Protein AF-A0A661C5F9-F1 (afdb_monomer)

Radius of gyration: 23.15 Å; Cα contacts (8 Å, |Δi|>4): 123; chains: 1; bounding box: 39×80×63 Å

Structure (mmCIF, N/CA/C/O backbone):
data_AF-A0A661C5F9-F1
#
_entry.id   AF-A0A661C5F9-F1
#
loop_
_atom_site.group_PDB
_atom_site.id
_atom_site.type_symbol
_atom_site.label_atom_id
_atom_site.label_alt_id
_atom_site.label_comp_id
_atom_site.label_asym_id
_atom_site.label_entity_id
_atom_site.label_seq_id
_atom_site.pdbx_PDB_ins_code
_atom_site.Cartn_x
_atom_site.Cartn_y
_atom_site.Cartn_z
_atom_site.occupancy
_atom_site.B_iso_or_equiv
_atom_site.auth_seq_id
_atom_site.auth_comp_id
_atom_site.auth_asym_id
_atom_site.auth_atom_id
_atom_site.pdbx_PDB_model_num
ATOM 1 N N . MET A 1 1 ? 2.566 -58.983 -46.740 1.00 51.72 1 MET A N 1
ATOM 2 C CA . MET A 1 1 ? 2.899 -58.099 -45.598 1.00 51.72 1 MET A CA 1
ATOM 3 C C . MET A 1 1 ? 3.193 -56.695 -46.109 1.00 51.72 1 MET A C 1
ATOM 5 O O . MET A 1 1 ? 4.172 -56.536 -46.815 1.00 51.72 1 MET A O 1
ATOM 9 N N . ARG A 1 2 ? 2.357 -55.707 -45.766 1.00 48.03 2 ARG A N 1
ATOM 10 C CA . ARG A 1 2 ? 2.704 -54.278 -45.620 1.00 48.03 2 ARG A CA 1
ATOM 11 C C . ARG A 1 2 ? 1.567 -53.636 -44.822 1.00 48.03 2 ARG A C 1
ATOM 13 O O . ARG A 1 2 ? 0.517 -53.317 -45.362 1.00 48.03 2 ARG A O 1
ATOM 20 N N . LYS A 1 3 ? 1.753 -53.581 -43.502 1.00 50.53 3 LYS A N 1
ATOM 21 C CA . LYS A 1 3 ? 0.872 -52.875 -42.569 1.00 50.53 3 LYS A CA 1
ATOM 22 C C . LYS A 1 3 ? 1.183 -51.390 -42.754 1.00 50.53 3 LYS A C 1
ATOM 24 O O . LYS A 1 3 ? 2.252 -50.963 -42.329 1.00 50.53 3 LYS A O 1
ATOM 29 N N . SER A 1 4 ? 0.342 -50.642 -43.466 1.00 54.06 4 SER A N 1
ATOM 30 C CA . SER A 1 4 ? 0.541 -49.196 -43.595 1.00 54.06 4 SER A CA 1
ATOM 31 C C . SER A 1 4 ? -0.269 -48.502 -42.511 1.00 54.06 4 SER A C 1
ATOM 33 O O . SER A 1 4 ? -1.493 -48.578 -42.484 1.00 54.06 4 SER A O 1
ATOM 35 N N . VAL A 1 5 ? 0.475 -47.915 -41.581 1.00 54.38 5 VAL A N 1
ATOM 36 C CA . VAL A 1 5 ? 0.067 -47.241 -40.349 1.00 54.38 5 VAL A CA 1
ATOM 37 C C . VAL A 1 5 ? -0.752 -45.992 -40.694 1.00 54.38 5 VAL A C 1
ATOM 39 O O . VAL A 1 5 ? -0.226 -44.889 -40.771 1.00 54.38 5 VAL A O 1
ATOM 42 N N . ILE A 1 6 ? -2.043 -46.170 -40.970 1.00 56.56 6 ILE A N 1
ATOM 43 C CA . ILE A 1 6 ? -3.031 -45.085 -41.020 1.00 56.56 6 ILE A CA 1
ATOM 44 C C . ILE A 1 6 ? -3.786 -45.165 -39.706 1.00 56.56 6 ILE A C 1
ATOM 46 O O . ILE A 1 6 ? -4.726 -45.934 -39.543 1.00 56.56 6 ILE A O 1
ATOM 50 N N . GLY A 1 7 ? -3.289 -44.432 -38.729 1.00 52.50 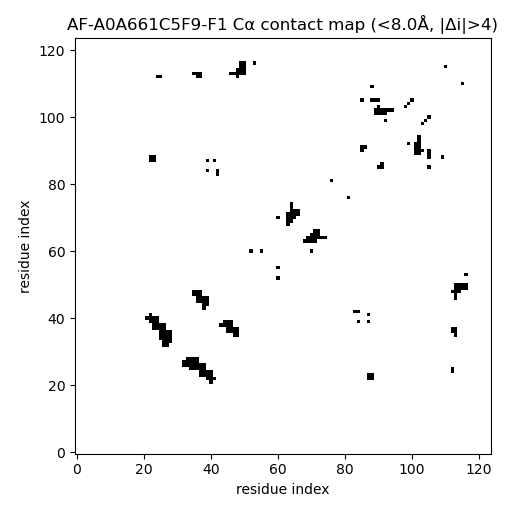7 GLY A N 1
ATOM 51 C CA . GLY A 1 7 ? -3.845 -44.441 -37.391 1.00 52.50 7 GLY A CA 1
ATOM 52 C C . GLY A 1 7 ? -2.738 -44.130 -36.422 1.00 52.50 7 GLY A C 1
ATOM 53 O O . GLY A 1 7 ? -2.063 -45.051 -35.987 1.00 52.50 7 GLY A O 1
ATOM 54 N N . MET A 1 8 ? -2.512 -42.834 -36.200 1.00 56.03 8 MET A N 1
ATOM 55 C CA . MET A 1 8 ? -2.179 -42.213 -34.911 1.00 56.03 8 MET A CA 1
ATOM 56 C C . MET A 1 8 ? -1.639 -40.798 -35.164 1.00 56.03 8 MET A C 1
ATOM 58 O O . MET A 1 8 ? -0.474 -40.511 -34.924 1.00 56.03 8 MET A O 1
ATOM 62 N N . LEU A 1 9 ? -2.488 -39.896 -35.664 1.00 50.22 9 LEU A N 1
ATOM 63 C CA . LEU A 1 9 ? -2.268 -38.458 -35.482 1.00 50.22 9 LEU A CA 1
ATOM 64 C C . LEU A 1 9 ? -3.340 -37.926 -34.525 1.00 50.22 9 LEU A C 1
ATOM 66 O O . LEU A 1 9 ? -4.091 -37.011 -34.835 1.00 50.22 9 LEU A O 1
ATOM 70 N N . PHE A 1 10 ? -3.429 -38.552 -33.350 1.00 55.91 10 PHE A N 1
ATOM 71 C CA . PHE A 1 10 ? -3.906 -37.854 -32.164 1.00 55.91 10 PHE A CA 1
ATOM 72 C C . PHE A 1 10 ? -2.755 -36.941 -31.743 1.00 55.91 10 PHE A C 1
ATOM 74 O O . PHE A 1 10 ? -1.858 -37.346 -31.007 1.00 55.91 10 PHE A O 1
ATOM 81 N N . ILE A 1 11 ? -2.735 -35.724 -32.290 1.00 60.56 11 ILE A N 1
ATOM 82 C CA . ILE A 1 11 ? -1.979 -34.626 -31.695 1.00 60.56 11 ILE A CA 1
ATOM 83 C C . ILE A 1 11 ? -2.614 -34.407 -30.322 1.00 60.56 11 ILE A C 1
ATOM 85 O O . ILE A 1 11 ? -3.673 -33.799 -30.186 1.00 60.56 11 ILE A O 1
ATOM 89 N N . CYS A 1 12 ? -1.993 -34.989 -29.300 1.00 55.50 12 CYS A N 1
ATOM 90 C CA . CYS A 1 12 ? -2.168 -34.554 -27.930 1.00 55.50 12 CYS A CA 1
ATOM 91 C C . CYS A 1 12 ? -1.650 -33.118 -27.877 1.00 55.50 12 CYS A C 1
ATOM 93 O O . CYS A 1 12 ? -0.455 -32.887 -27.699 1.00 55.50 12 CYS A O 1
ATOM 95 N N . LEU A 1 13 ? -2.548 -32.154 -28.077 1.00 58.47 13 LEU A N 1
ATOM 96 C CA . LEU A 1 13 ? -2.337 -30.776 -27.671 1.00 58.47 13 LEU A CA 1
ATOM 97 C C . LEU A 1 13 ? -2.310 -30.798 -26.139 1.00 58.47 13 LEU A C 1
ATOM 99 O O . LEU A 1 13 ? -3.323 -30.584 -25.479 1.00 58.47 13 LEU A O 1
ATOM 103 N N . ALA A 1 14 ? -1.175 -31.210 -25.574 1.00 62.16 14 ALA A N 1
ATOM 104 C CA . ALA A 1 14 ? -0.938 -31.127 -24.149 1.00 62.16 14 ALA A CA 1
ATOM 105 C C . ALA A 1 14 ? -1.036 -29.645 -23.798 1.00 62.16 14 ALA A C 1
ATOM 107 O O . ALA A 1 14 ? -0.180 -28.849 -24.184 1.00 62.16 14 ALA A O 1
ATOM 108 N N . VAL A 1 15 ? -2.128 -29.277 -23.132 1.00 64.31 15 VAL A N 1
ATOM 109 C CA . VAL A 1 15 ? -2.289 -27.958 -22.537 1.00 64.31 15 VAL A CA 1
ATOM 110 C C . VAL A 1 15 ? -1.258 -27.897 -21.419 1.00 64.31 15 VAL A C 1
ATOM 112 O O . VAL A 1 15 ? -1.493 -28.352 -20.304 1.00 64.31 15 VAL A O 1
ATOM 115 N N . VAL A 1 16 ? -0.053 -27.440 -21.749 1.00 66.50 16 VAL A N 1
ATOM 116 C CA . VAL A 1 16 ? 0.918 -27.021 -20.748 1.00 66.50 16 VAL A CA 1
ATOM 117 C C . VAL A 1 16 ? 0.332 -25.772 -20.110 1.00 66.50 16 VAL A C 1
ATOM 119 O O . VAL A 1 16 ? 0.364 -24.688 -20.686 1.00 66.50 16 VAL A O 1
ATOM 122 N N . SER A 1 17 ? -0.299 -25.945 -18.952 1.00 67.62 17 SER A N 1
ATOM 123 C CA . SER A 1 17 ? -0.735 -24.823 -18.132 1.00 67.62 17 SER A CA 1
ATOM 124 C C . SER A 1 17 ? 0.507 -24.039 -17.723 1.00 67.62 17 SER A C 1
ATOM 126 O O . SER A 1 17 ? 1.322 -24.514 -16.932 1.00 67.62 17 SER A O 1
ATOM 128 N N . PHE A 1 18 ? 0.676 -22.849 -18.289 1.00 66.69 18 PHE A N 1
ATOM 129 C CA . PHE A 1 18 ? 1.645 -21.890 -17.786 1.00 66.69 18 PHE A CA 1
ATOM 130 C C . PHE A 1 18 ? 1.089 -21.344 -16.470 1.00 66.69 18 PHE A C 1
ATOM 132 O O . PHE A 1 18 ? 0.036 -20.711 -16.460 1.00 66.69 18 PHE A O 1
ATOM 139 N N . ASN A 1 19 ? 1.767 -21.614 -15.354 1.00 59.75 19 ASN A N 1
ATOM 140 C CA . ASN A 1 19 ? 1.473 -20.914 -14.109 1.00 59.75 19 ASN A CA 1
ATOM 141 C C . ASN A 1 19 ? 2.069 -19.509 -14.236 1.00 59.75 19 ASN A C 1
ATOM 143 O O . ASN A 1 19 ? 3.261 -19.316 -14.009 1.00 59.75 19 ASN A O 1
ATOM 147 N N . THR A 1 20 ? 1.266 -18.537 -14.660 1.00 71.69 20 THR A N 1
ATOM 148 C CA . THR A 1 20 ? 1.621 -17.123 -14.521 1.00 71.69 20 THR A CA 1
ATOM 149 C C . THR A 1 20 ? 1.336 -16.723 -13.077 1.00 71.69 20 THR A C 1
ATOM 151 O O . THR A 1 20 ? 0.177 -16.522 -12.720 1.00 71.69 20 THR A O 1
ATOM 154 N N . SER A 1 21 ? 2.371 -16.664 -12.238 1.00 72.69 21 SER A N 1
ATOM 155 C CA . SER A 1 21 ? 2.254 -16.078 -10.899 1.00 72.69 21 SER A CA 1
ATOM 156 C C . SER A 1 21 ? 2.555 -14.592 -11.008 1.00 72.69 21 SER A C 1
ATOM 158 O O . SER A 1 21 ? 3.660 -14.221 -11.399 1.00 72.69 21 SER A O 1
ATOM 160 N N . ALA A 1 22 ? 1.569 -13.752 -10.713 1.00 79.31 22 ALA A N 1
ATOM 161 C CA . ALA A 1 22 ? 1.816 -12.333 -10.509 1.00 79.31 22 ALA A CA 1
ATOM 162 C C . ALA A 1 22 ? 2.307 -12.145 -9.069 1.00 79.31 22 ALA A C 1
ATOM 164 O O . ALA A 1 22 ? 1.666 -12.656 -8.156 1.00 79.31 22 ALA A O 1
ATOM 165 N N . ALA A 1 23 ? 3.425 -11.437 -8.883 1.00 88.06 23 ALA A N 1
ATOM 166 C CA . ALA A 1 23 ? 3.962 -11.137 -7.553 1.00 88.06 23 ALA A CA 1
ATOM 167 C C . ALA A 1 23 ? 2.996 -10.262 -6.737 1.00 88.06 23 ALA A C 1
ATOM 169 O O . ALA A 1 23 ? 2.889 -10.409 -5.525 1.00 88.06 23 ALA A O 1
ATOM 170 N N . LEU A 1 24 ? 2.251 -9.383 -7.416 1.00 94.31 24 LEU A N 1
ATOM 171 C CA . LEU A 1 24 ? 1.246 -8.512 -6.818 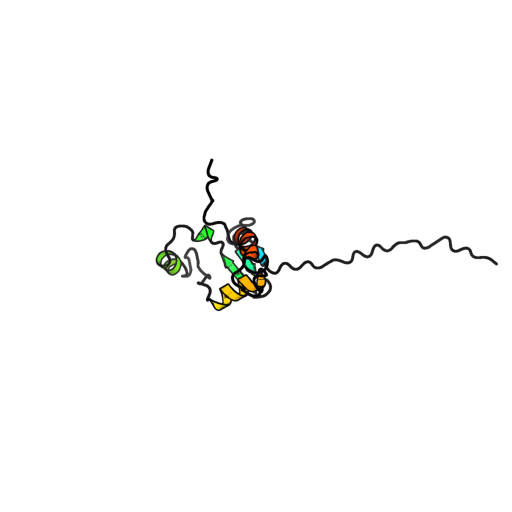1.00 94.31 24 LEU A CA 1
ATOM 172 C C . LEU A 1 24 ? -0.124 -8.780 -7.440 1.00 94.31 24 LEU A C 1
ATOM 174 O O . LEU A 1 24 ? -0.254 -8.845 -8.665 1.00 94.31 24 LEU A O 1
ATOM 178 N N . VAL A 1 25 ? -1.151 -8.907 -6.601 1.00 94.31 25 VAL A N 1
ATOM 179 C CA . VAL A 1 25 ? -2.539 -9.131 -7.026 1.00 94.31 25 VAL A CA 1
ATOM 180 C C . VAL A 1 25 ? -3.502 -8.263 -6.221 1.00 94.31 25 VAL A C 1
ATOM 182 O O . VAL A 1 25 ? -3.320 -8.083 -5.022 1.00 94.31 25 VAL A O 1
ATOM 185 N N . SER A 1 26 ? -4.542 -7.736 -6.867 1.00 96.19 26 SER A N 1
ATOM 186 C CA . SER A 1 26 ? -5.600 -6.997 -6.166 1.00 96.19 26 SER A CA 1
ATOM 187 C C . SER A 1 26 ? -6.641 -7.953 -5.563 1.00 96.19 26 SER A C 1
ATOM 189 O O . SER A 1 26 ? -6.971 -8.987 -6.155 1.00 96.19 26 SER A O 1
ATOM 191 N N . THR A 1 27 ? -7.129 -7.638 -4.361 1.00 96.44 27 THR A N 1
ATOM 192 C CA . THR A 1 27 ? -8.086 -8.439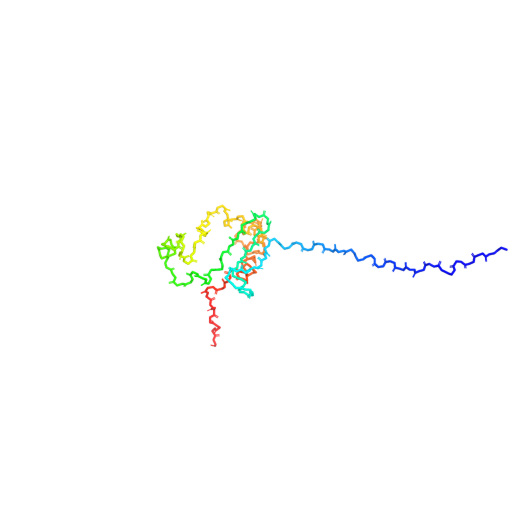 -3.586 1.00 96.44 27 THR A CA 1
ATOM 193 C C . THR A 1 27 ? -9.058 -7.551 -2.796 1.00 96.44 27 THR A C 1
ATOM 195 O O . THR A 1 27 ? -8.882 -6.338 -2.707 1.00 96.44 27 THR A O 1
ATOM 198 N N . ASN A 1 28 ? -10.100 -8.159 -2.222 1.00 97.44 28 ASN A N 1
ATOM 199 C CA . ASN A 1 28 ? -11.178 -7.444 -1.539 1.00 97.44 28 ASN A CA 1
ATOM 200 C C . ASN A 1 28 ? -10.854 -7.129 -0.074 1.00 97.44 28 ASN A C 1
ATOM 202 O O . ASN A 1 28 ? -10.388 -8.016 0.640 1.00 97.44 28 ASN A O 1
ATOM 206 N N . TRP A 1 29 ? -11.230 -5.939 0.406 1.00 96.69 29 TRP A N 1
ATOM 207 C CA . TRP A 1 29 ? -11.144 -5.586 1.828 1.00 96.69 29 TRP A CA 1
ATOM 208 C C . TRP A 1 29 ? -12.478 -5.725 2.567 1.00 96.69 29 TRP A C 1
ATOM 210 O O . TRP A 1 29 ? -12.617 -6.555 3.464 1.00 96.69 29 TRP A O 1
ATOM 220 N N . LYS A 1 30 ? -13.461 -4.884 2.234 1.00 95.38 30 LYS A N 1
ATOM 221 C CA . LYS A 1 30 ? -14.716 -4.738 2.990 1.00 95.38 30 LYS A CA 1
ATOM 222 C C . LYS A 1 30 ? -15.863 -5.461 2.303 1.00 95.38 30 LYS A C 1
ATOM 224 O O . LYS A 1 30 ? -16.747 -6.005 2.963 1.00 95.38 30 LYS A O 1
ATOM 229 N N . THR A 1 31 ? -15.873 -5.441 0.976 1.00 96.81 31 THR A N 1
ATOM 230 C CA . THR A 1 31 ? -16.957 -5.970 0.150 1.00 96.81 31 THR A CA 1
ATOM 231 C C . THR A 1 31 ? -16.412 -6.694 -1.070 1.00 96.81 31 THR A C 1
ATOM 233 O O . THR A 1 31 ? -15.341 -6.387 -1.579 1.00 96.81 31 THR A O 1
ATOM 236 N N . VAL A 1 32 ? -17.160 -7.681 -1.561 1.00 97.19 32 VAL A N 1
ATOM 237 C CA . VAL A 1 32 ? -16.763 -8.417 -2.764 1.00 97.19 32 VAL A CA 1
ATOM 238 C C . VAL 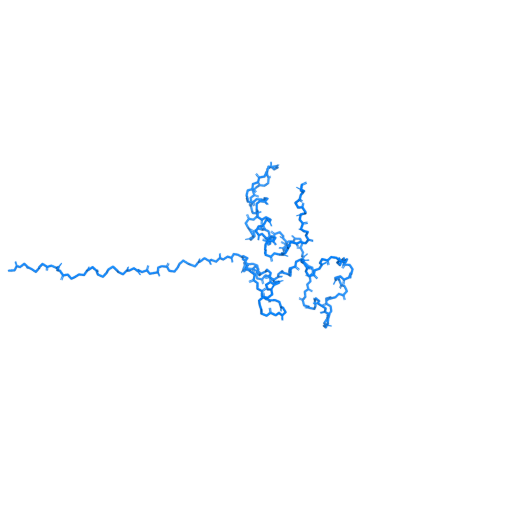A 1 32 ? -16.761 -7.473 -3.968 1.00 97.19 32 VAL A C 1
ATOM 240 O O . VAL A 1 32 ? -17.798 -6.913 -4.314 1.00 97.19 32 VAL A O 1
ATOM 243 N N . GLY A 1 33 ? -15.609 -7.362 -4.623 1.00 95.62 33 GLY A N 1
ATOM 244 C CA . GLY A 1 33 ? -15.375 -6.552 -5.813 1.00 95.62 33 GLY A CA 1
ATOM 245 C C . GLY A 1 33 ? -14.787 -5.165 -5.548 1.00 95.62 33 GLY A C 1
ATOM 246 O O . GLY A 1 33 ? -14.607 -4.435 -6.518 1.00 95.62 33 GLY A O 1
ATOM 247 N N . ASP A 1 34 ? -14.499 -4.787 -4.295 1.00 95.94 34 ASP A N 1
ATOM 248 C CA . ASP A 1 34 ? -13.929 -3.465 -3.996 1.00 95.94 34 ASP A CA 1
ATOM 249 C C . ASP A 1 34 ? -12.446 -3.336 -4.358 1.00 95.94 34 ASP A C 1
ATOM 251 O O . ASP A 1 34 ? -12.008 -2.233 -4.664 1.00 95.94 34 ASP A O 1
ATOM 255 N N . ASN A 1 35 ? -11.708 -4.451 -4.417 1.00 96.06 35 ASN A N 1
ATOM 256 C CA . ASN A 1 35 ? -10.322 -4.495 -4.888 1.00 96.06 35 ASN A CA 1
ATOM 257 C C . ASN A 1 35 ? -9.362 -3.557 -4.118 1.00 96.06 35 ASN A C 1
ATOM 259 O O . ASN A 1 35 ? -8.354 -3.120 -4.665 1.00 96.06 35 ASN A O 1
ATOM 263 N N . LEU A 1 36 ? -9.659 -3.272 -2.841 1.00 97.44 36 LEU A N 1
ATOM 264 C CA . LEU A 1 36 ? -8.943 -2.290 -2.007 1.00 97.44 36 LEU A CA 1
ATOM 265 C C . LEU A 1 36 ? -7.679 -2.829 -1.309 1.00 97.44 36 LEU A C 1
ATOM 267 O O . LEU A 1 36 ? -7.125 -2.165 -0.431 1.00 97.44 36 LEU A O 1
ATOM 271 N N . ILE A 1 37 ? -7.235 -4.041 -1.643 1.00 97.81 37 ILE A N 1
ATOM 272 C CA . ILE A 1 37 ? -6.001 -4.632 -1.114 1.00 97.81 37 ILE A CA 1
ATOM 273 C C . ILE A 1 37 ? -5.086 -5.009 -2.268 1.00 97.81 37 ILE A C 1
ATOM 275 O O . ILE A 1 37 ? -5.463 -5.821 -3.108 1.00 97.81 37 ILE A O 1
ATOM 279 N N . THR A 1 38 ? -3.841 -4.546 -2.231 1.00 97.25 38 THR A N 1
ATOM 280 C CA . THR A 1 38 ? -2.748 -5.139 -3.007 1.00 97.25 38 THR A CA 1
ATOM 281 C C . THR A 1 38 ? -2.080 -6.211 -2.164 1.00 97.25 38 THR A C 1
ATOM 283 O O . THR A 1 38 ? -1.398 -5.921 -1.181 1.00 97.25 38 THR A O 1
ATOM 286 N N . ARG A 1 39 ? -2.279 -7.472 -2.536 1.00 97.12 39 ARG A N 1
ATOM 287 C CA . ARG A 1 39 ? -1.612 -8.622 -1.934 1.00 97.12 39 ARG A CA 1
ATOM 288 C C . ARG A 1 39 ? -0.287 -8.861 -2.641 1.00 97.12 39 ARG A C 1
ATOM 290 O O . ARG A 1 39 ? -0.267 -9.157 -3.834 1.00 97.12 39 ARG A O 1
ATOM 297 N N . ASP A 1 40 ? 0.796 -8.792 -1.881 1.00 96.94 40 ASP A N 1
ATOM 298 C CA . ASP A 1 40 ? 2.107 -9.265 -2.303 1.00 96.94 40 ASP A CA 1
ATOM 299 C C . ASP A 1 40 ? 2.215 -10.760 -1.975 1.00 96.94 40 ASP A C 1
ATOM 301 O O . ASP A 1 40 ? 2.154 -11.175 -0.813 1.00 96.94 40 ASP A O 1
ATOM 305 N N . THR A 1 41 ? 2.291 -11.598 -3.007 1.00 96.31 41 THR A N 1
ATOM 306 C CA . THR A 1 41 ? 2.345 -13.055 -2.849 1.00 96.31 41 THR A CA 1
ATOM 307 C C . THR A 1 41 ? 3.714 -13.551 -2.409 1.00 96.31 41 THR A C 1
ATOM 309 O O . THR A 1 41 ? 3.796 -14.662 -1.885 1.00 96.31 41 THR A O 1
ATOM 312 N N . ASP A 1 42 ? 4.761 -12.747 -2.599 1.00 95.12 42 ASP A N 1
ATOM 313 C CA . ASP A 1 42 ? 6.140 -13.121 -2.297 1.00 95.12 42 ASP A CA 1
ATOM 314 C C . ASP A 1 42 ? 6.469 -12.827 -0.827 1.00 95.12 42 ASP A C 1
ATOM 316 O O . ASP A 1 42 ? 6.966 -13.710 -0.124 1.00 95.12 42 ASP A O 1
ATOM 320 N N . SER A 1 43 ? 6.120 -11.633 -0.327 1.00 96.38 43 SER A N 1
ATOM 321 C CA . SER A 1 43 ? 6.273 -11.288 1.102 1.00 96.38 43 SER A CA 1
ATOM 322 C C . SER A 1 43 ? 5.118 -11.797 1.974 1.00 96.38 43 SER A C 1
ATOM 324 O O . SER A 1 43 ? 5.258 -11.965 3.187 1.00 96.38 43 SER A O 1
ATOM 326 N N . GLY A 1 44 ? 3.957 -12.053 1.366 1.00 96.44 44 GLY A N 1
ATOM 327 C CA . GLY A 1 44 ? 2.728 -12.434 2.059 1.00 96.44 44 GLY A CA 1
ATOM 328 C C . GLY A 1 44 ? 1.983 -11.265 2.709 1.00 96.44 44 GLY A C 1
ATOM 329 O O . GLY A 1 44 ? 0.950 -11.509 3.338 1.00 96.44 44 GLY A O 1
ATOM 330 N N . LEU A 1 45 ? 2.474 -10.031 2.557 1.00 97.94 45 LEU A N 1
ATOM 331 C CA . LEU A 1 45 ? 1.851 -8.826 3.096 1.00 97.94 45 LEU A CA 1
ATOM 332 C C . LEU A 1 45 ? 0.660 -8.372 2.251 1.00 97.94 45 LEU A C 1
ATOM 334 O O . LEU A 1 45 ? 0.607 -8.534 1.030 1.00 97.94 45 LEU A O 1
ATOM 338 N N . GLU A 1 46 ? -0.292 -7.752 2.932 1.00 97.94 46 GLU A N 1
ATOM 339 C CA . GLU A 1 46 ? -1.397 -7.031 2.319 1.00 97.94 46 GLU A CA 1
ATOM 340 C C . GLU A 1 46 ? -1.160 -5.540 2.488 1.00 97.94 46 GLU A C 1
ATOM 342 O O . GLU A 1 46 ? -0.678 -5.086 3.525 1.00 97.94 46 GLU A O 1
ATOM 347 N N . TRP A 1 47 ? -1.503 -4.785 1.454 1.00 97.81 47 TRP A N 1
ATOM 348 C CA . TRP A 1 47 ? -1.325 -3.347 1.411 1.00 97.81 47 TRP A CA 1
ATOM 349 C C . TRP A 1 47 ? -2.658 -2.699 1.103 1.00 97.81 47 TRP A C 1
ATOM 351 O O . TRP A 1 47 ? -3.260 -2.978 0.067 1.00 97.81 47 TRP A O 1
ATOM 361 N N . LEU A 1 48 ? -3.109 -1.847 2.015 1.00 97.81 48 LEU A N 1
ATOM 362 C CA . LEU A 1 48 ? -4.343 -1.106 1.843 1.00 97.81 48 LEU A CA 1
ATOM 363 C C . LEU A 1 48 ? -4.193 -0.065 0.726 1.00 97.81 48 LEU A C 1
ATOM 365 O O . LEU A 1 48 ? -3.190 0.650 0.683 1.00 97.81 48 LEU A O 1
ATOM 369 N N . ASP A 1 49 ? -5.202 0.034 -0.136 1.00 97.06 49 ASP A N 1
ATOM 370 C CA . ASP A 1 49 ? -5.284 1.061 -1.171 1.00 97.06 49 ASP A CA 1
ATOM 371 C C . ASP A 1 49 ? -5.169 2.472 -0.557 1.00 97.06 49 ASP A C 1
ATOM 373 O O . ASP A 1 49 ? -5.845 2.829 0.414 1.00 97.06 49 ASP A O 1
ATOM 377 N N . LEU A 1 50 ? -4.279 3.294 -1.114 1.00 94.69 50 LEU A N 1
ATOM 378 C CA . LEU A 1 50 ? -3.946 4.621 -0.602 1.00 94.69 50 LEU A CA 1
ATOM 379 C C . LEU A 1 50 ? -5.119 5.604 -0.714 1.00 94.69 50 LEU A C 1
ATOM 381 O O . LEU A 1 50 ? -5.170 6.590 0.032 1.00 94.69 50 LEU A O 1
ATOM 385 N N . THR A 1 51 ? -6.096 5.339 -1.585 1.00 95.31 51 THR A N 1
ATOM 386 C CA . THR A 1 51 ? -7.330 6.132 -1.669 1.00 95.31 51 THR A CA 1
ATOM 387 C C . THR A 1 51 ? -8.124 6.090 -0.362 1.00 95.31 51 THR A C 1
ATOM 389 O O . THR A 1 51 ? -8.696 7.109 0.024 1.00 95.31 51 THR A O 1
ATOM 392 N N . GLU A 1 52 ? -8.040 5.003 0.415 1.00 96.75 52 GLU A N 1
ATOM 393 C CA . GLU A 1 52 ? -8.731 4.862 1.707 1.00 96.75 52 GLU A CA 1
ATOM 394 C C . GLU A 1 52 ? -8.175 5.786 2.803 1.00 96.75 52 GLU A C 1
ATOM 396 O O . GLU A 1 52 ? -8.832 6.011 3.823 1.00 96.75 52 GLU A O 1
ATOM 401 N N . THR A 1 53 ? -6.976 6.340 2.602 1.00 95.25 53 THR A N 1
ATOM 402 C CA . THR A 1 53 ? -6.346 7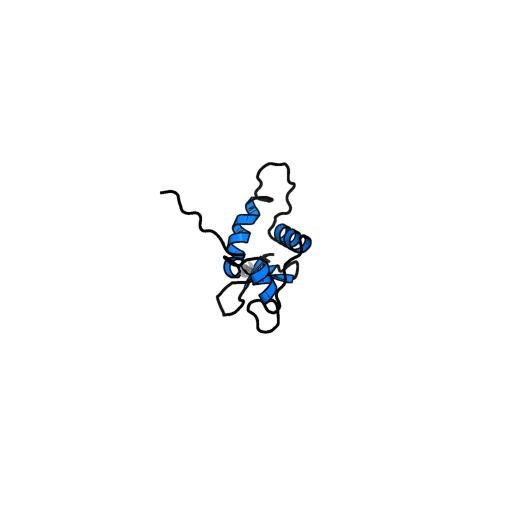.307 3.519 1.00 95.25 53 THR A CA 1
ATOM 403 C C . THR A 1 53 ? -6.200 8.702 2.914 1.00 95.25 53 THR A C 1
ATOM 405 O O . THR A 1 53 ? -5.658 9.609 3.551 1.00 95.25 53 THR A O 1
ATOM 408 N N . THR A 1 54 ? -6.715 8.915 1.701 1.00 94.75 54 THR A N 1
ATOM 409 C CA . THR A 1 54 ? -6.622 10.209 1.022 1.00 94.75 54 THR A CA 1
ATOM 410 C C . THR A 1 54 ? -7.361 11.291 1.809 1.00 94.75 54 THR A C 1
ATOM 412 O O . THR A 1 54 ? -8.502 11.122 2.230 1.00 94.75 54 THR A O 1
ATOM 415 N N . GLY A 1 55 ? -6.690 12.426 2.021 1.00 93.88 55 GLY A N 1
ATOM 416 C CA . GLY A 1 55 ? -7.226 13.554 2.789 1.00 93.88 55 GLY A CA 1
ATOM 417 C C . GLY A 1 55 ? -7.122 13.417 4.313 1.00 93.88 55 GLY A C 1
ATOM 418 O O . GLY A 1 55 ? -7.493 14.356 5.015 1.00 93.88 55 GLY A O 1
ATOM 419 N N . LEU A 1 56 ? -6.596 12.304 4.836 1.00 96.44 56 LEU A N 1
ATOM 420 C CA . LEU A 1 56 ? -6.338 12.122 6.266 1.00 96.44 56 LEU A CA 1
ATOM 421 C C . LEU A 1 56 ? -4.905 12.523 6.627 1.00 96.44 56 LEU A C 1
ATOM 423 O O . LEU A 1 56 ? -3.968 12.317 5.854 1.00 96.44 56 LEU A O 1
ATOM 427 N N . SER A 1 57 ? -4.709 13.067 7.829 1.00 97.19 57 SER A N 1
ATOM 428 C CA . SER A 1 57 ? -3.360 13.263 8.360 1.00 97.19 57 SER A CA 1
ATOM 429 C C . SER A 1 57 ? -2.792 11.961 8.929 1.00 97.19 57 SER A C 1
ATOM 431 O O . SER A 1 57 ? -3.527 11.050 9.315 1.00 97.19 57 SER A O 1
ATOM 433 N N . TYR A 1 58 ? -1.466 11.904 9.080 1.00 96.56 58 TYR A N 1
ATOM 434 C CA . TYR A 1 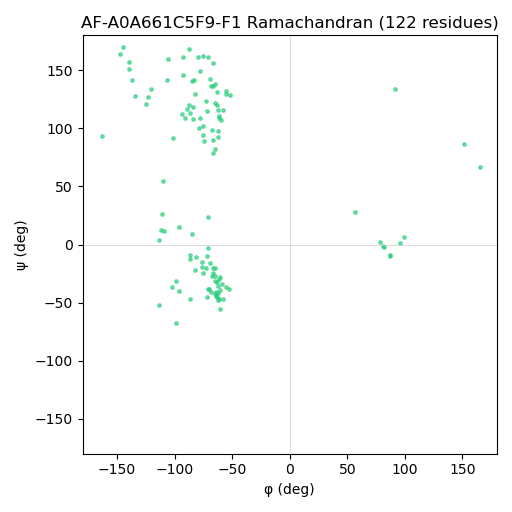58 ? -0.801 10.806 9.788 1.00 96.56 58 TYR A CA 1
ATOM 435 C C . TYR A 1 58 ? -1.390 10.579 11.191 1.00 96.56 58 TYR A C 1
ATOM 437 O O . TYR A 1 58 ? -1.553 9.443 11.628 1.00 96.56 58 TYR A O 1
ATOM 445 N N . ASN A 1 59 ? -1.743 11.646 11.913 1.00 97.81 59 ASN A N 1
ATOM 446 C CA . ASN A 1 59 ? -2.321 11.513 13.251 1.00 97.81 59 ASN A CA 1
ATOM 447 C C . ASN A 1 59 ? -3.742 10.932 13.199 1.00 97.81 59 ASN A C 1
ATOM 449 O O . ASN A 1 59 ? -4.072 10.087 14.030 1.00 97.81 59 ASN A O 1
ATOM 453 N N . ASP A 1 60 ? -4.546 11.327 12.206 1.00 98.06 60 ASP A N 1
ATOM 454 C CA . ASP A 1 60 ? -5.896 10.787 12.014 1.00 98.06 60 ASP A CA 1
ATOM 455 C C . ASP A 1 60 ? -5.846 9.285 11.727 1.00 98.06 60 ASP A C 1
ATOM 457 O O . ASP A 1 60 ? -6.546 8.514 12.383 1.00 98.06 60 ASP A O 1
ATOM 461 N N . VAL A 1 61 ? -4.977 8.851 10.808 1.00 97.94 61 VAL A N 1
ATOM 462 C CA . VAL A 1 61 ? -4.791 7.425 10.487 1.00 97.94 61 VAL A CA 1
ATOM 463 C C . VAL A 1 61 ? -4.265 6.661 11.704 1.00 97.94 61 VAL A C 1
ATOM 465 O O . VAL A 1 61 ? -4.819 5.624 12.063 1.00 97.94 61 VAL A O 1
ATOM 468 N N . SER A 1 62 ? -3.269 7.210 12.409 1.00 97.75 62 SER A N 1
ATOM 469 C CA . SER A 1 62 ? -2.690 6.574 13.604 1.00 97.75 62 SER A CA 1
ATOM 470 C C . SER A 1 62 ? -3.722 6.336 14.704 1.00 97.75 62 SER A C 1
ATOM 472 O O . SER A 1 62 ? -3.642 5.345 15.426 1.00 97.75 62 SER A O 1
ATOM 474 N N . SER A 1 63 ? -4.704 7.232 14.835 1.00 98.00 63 SER A N 1
ATOM 475 C CA . SER A 1 63 ? -5.773 7.107 15.829 1.00 98.00 63 SER A CA 1
ATOM 476 C C . SER A 1 63 ? -6.787 5.994 15.523 1.00 98.00 63 SER A C 1
ATOM 478 O O . SER A 1 63 ? -7.604 5.674 16.379 1.00 98.00 63 SER A O 1
ATOM 480 N N . LYS A 1 64 ? -6.732 5.389 14.327 1.00 98.19 64 LYS A N 1
ATOM 481 C CA . LYS A 1 64 ? -7.759 4.484 13.782 1.00 98.19 64 LYS A CA 1
ATOM 482 C C . LYS A 1 64 ? -7.326 3.016 13.660 1.00 98.19 64 LYS A C 1
ATOM 484 O O . LYS A 1 64 ? -8.028 2.239 13.019 1.00 98.19 64 LYS A O 1
ATOM 489 N N . PHE A 1 65 ? -6.200 2.622 14.259 1.00 98.00 65 PHE A N 1
ATOM 490 C CA . PHE A 1 65 ? -5.722 1.226 14.244 1.00 98.00 65 PHE A CA 1
ATOM 491 C C . PHE A 1 65 ? -6.297 0.343 15.362 1.00 98.00 65 PHE A C 1
ATOM 493 O O . PHE A 1 65 ? -6.122 -0.875 15.339 1.00 98.00 65 PHE A O 1
ATOM 500 N N . SER A 1 66 ? -6.945 0.932 16.371 1.00 97.38 66 SER A N 1
ATOM 501 C CA . SER A 1 66 ? -7.530 0.175 17.483 1.00 97.38 66 SER A CA 1
ATOM 502 C C . SER A 1 66 ? -8.703 -0.701 17.036 1.00 97.38 66 SER A C 1
ATOM 504 O O . SER A 1 66 ? -9.349 -0.435 16.027 1.00 97.38 66 SER A O 1
ATOM 506 N N . GLU A 1 67 ? -8.993 -1.756 17.800 1.00 96.88 67 GLU A N 1
ATOM 507 C CA . GLU A 1 67 ? -10.132 -2.636 17.527 1.00 96.88 67 GLU A CA 1
ATOM 508 C C . GLU A 1 67 ? -11.445 -1.837 17.454 1.00 96.88 67 GLU A C 1
ATOM 510 O O . GLU A 1 67 ? -11.724 -1.002 18.314 1.00 96.88 67 GLU A O 1
ATOM 515 N N . GLY A 1 68 ? -12.243 -2.088 16.412 1.00 96.12 68 GLY A N 1
ATOM 516 C CA . GLY A 1 68 ? -13.499 -1.377 16.150 1.00 96.12 68 GLY A CA 1
ATOM 517 C C . GLY A 1 68 ? -13.361 -0.078 15.347 1.00 96.12 68 GLY A C 1
ATOM 518 O O . GLY A 1 68 ? -14.376 0.450 14.896 1.00 96.12 68 GLY A O 1
ATOM 519 N N . GLU A 1 69 ? -12.142 0.415 15.117 1.00 97.44 69 GLU A N 1
ATOM 520 C CA . GLU A 1 69 ? -11.883 1.568 14.250 1.00 97.44 69 GLU A CA 1
ATOM 521 C C . GLU A 1 69 ? -11.690 1.165 12.779 1.00 97.44 69 GLU A C 1
ATOM 523 O O . GLU A 1 69 ? -11.531 -0.006 12.433 1.00 97.44 69 GLU A O 1
ATOM 528 N N . GLN A 1 70 ? -11.693 2.165 11.892 1.00 97.00 70 GLN A N 1
ATOM 529 C CA . GLN A 1 70 ? -11.664 1.973 10.436 1.00 97.00 70 GLN A CA 1
ATOM 530 C C . GLN A 1 70 ? -10.481 1.130 9.939 1.00 97.00 70 GLN A C 1
ATOM 532 O O . GLN A 1 70 ? -10.647 0.376 8.982 1.00 97.00 70 GLN A O 1
ATOM 537 N N . PHE A 1 71 ? -9.306 1.266 10.555 1.00 98.00 71 PHE A N 1
ATOM 538 C CA . PHE A 1 71 ? -8.084 0.573 10.148 1.00 98.00 71 PHE A CA 1
ATOM 539 C C . PHE A 1 71 ? -7.662 -0.487 11.174 1.00 98.00 71 PHE A C 1
ATOM 541 O O . PHE A 1 71 ? -6.484 -0.827 11.263 1.00 98.00 71 PHE A O 1
ATOM 548 N N . ALA A 1 72 ? -8.606 -1.028 11.950 1.00 97.88 72 ALA A N 1
ATOM 549 C CA . ALA A 1 72 ? -8.334 -2.131 12.865 1.00 97.88 72 ALA A CA 1
ATOM 550 C C . ALA A 1 72 ? -7.635 -3.297 12.140 1.00 97.88 72 ALA A C 1
ATOM 552 O O . ALA A 1 72 ? -8.104 -3.765 11.103 1.00 97.88 72 ALA A O 1
ATOM 553 N N . GLY A 1 73 ? -6.512 -3.765 12.695 1.00 96.75 73 GLY A N 1
ATOM 554 C CA . GLY A 1 73 ? -5.700 -4.842 12.112 1.00 96.75 73 GLY A CA 1
ATOM 555 C C . GLY A 1 73 ? -4.646 -4.387 11.097 1.00 96.75 73 GLY A C 1
ATOM 556 O O . GLY A 1 73 ? -3.787 -5.186 10.735 1.00 96.75 73 GLY A O 1
ATOM 557 N N . TRP A 1 74 ? -4.657 -3.116 10.691 1.00 98.12 74 TRP A N 1
ATOM 558 C CA . TRP A 1 74 ? -3.610 -2.517 9.866 1.00 98.12 74 TRP A CA 1
ATOM 559 C C . TRP A 1 74 ? -2.533 -1.836 10.716 1.00 98.12 74 TRP A C 1
ATOM 561 O O . TRP A 1 74 ? -2.742 -1.484 11.878 1.00 98.12 74 TRP A O 1
ATOM 571 N N . SER A 1 75 ? -1.374 -1.608 10.105 1.00 97.75 75 SER A N 1
ATOM 572 C CA . SER A 1 75 ? -0.281 -0.817 10.667 1.00 97.75 75 SER A CA 1
ATOM 573 C C . SER A 1 75 ? 0.477 -0.095 9.558 1.00 97.75 75 SER A C 1
ATOM 575 O O . SER A 1 75 ? 0.384 -0.466 8.389 1.00 97.75 75 SER A O 1
ATOM 577 N N . TYR A 1 76 ? 1.274 0.912 9.915 1.00 97.88 76 TYR A N 1
ATOM 578 C CA . TYR A 1 76 ? 2.222 1.479 8.960 1.00 97.88 76 TYR A CA 1
ATOM 579 C C . TYR A 1 76 ? 3.301 0.468 8.597 1.00 97.88 76 TYR A C 1
ATOM 581 O O . TYR A 1 76 ? 3.884 -0.165 9.478 1.00 97.88 76 TYR A O 1
ATOM 589 N N . ALA A 1 77 ? 3.605 0.392 7.307 1.00 97.38 77 ALA A N 1
ATOM 590 C CA . ALA A 1 77 ? 4.748 -0.354 6.824 1.00 97.38 77 ALA A CA 1
ATOM 591 C C . ALA A 1 77 ? 6.061 0.327 7.229 1.00 97.38 77 ALA A C 1
ATOM 593 O O . ALA A 1 77 ? 6.211 1.553 7.208 1.00 97.38 77 ALA A O 1
ATOM 594 N N . SER A 1 78 ? 7.047 -0.491 7.558 1.00 98.19 78 SER A N 1
ATOM 595 C CA . SER A 1 78 ? 8.435 -0.088 7.686 1.00 98.19 78 SER A CA 1
ATOM 596 C C . SER A 1 78 ? 9.049 0.225 6.320 1.00 98.19 78 SER A C 1
ATOM 598 O O . SER A 1 78 ? 8.602 -0.231 5.268 1.00 98.19 78 SER A O 1
ATOM 600 N N . ILE A 1 79 ? 10.165 0.956 6.331 1.00 96.69 79 ILE A N 1
ATOM 601 C CA . ILE A 1 79 ? 10.919 1.247 5.103 1.00 96.69 79 ILE A CA 1
ATOM 602 C C . ILE A 1 79 ? 11.429 -0.020 4.397 1.00 96.69 79 ILE A C 1
ATOM 604 O O . ILE A 1 79 ? 11.628 -0.014 3.184 1.00 96.69 79 ILE A O 1
ATOM 608 N N . THR A 1 80 ? 11.669 -1.098 5.147 1.00 97.19 80 THR A N 1
ATOM 609 C CA . THR A 1 80 ? 12.124 -2.373 4.585 1.00 97.19 80 THR A CA 1
ATOM 610 C C . THR A 1 80 ? 10.998 -3.055 3.820 1.00 97.19 80 THR A C 1
ATOM 612 O O . THR A 1 80 ? 11.230 -3.451 2.685 1.00 97.19 80 THR A O 1
ATOM 615 N N . GLU A 1 81 ? 9.790 -3.106 4.385 1.00 97.50 81 GLU A N 1
ATOM 616 C CA . GLU A 1 81 ? 8.611 -3.690 3.725 1.00 97.50 81 GLU A CA 1
ATOM 617 C C . GLU A 1 81 ? 8.237 -2.901 2.466 1.00 97.50 81 GLU A C 1
ATOM 619 O O . GLU A 1 81 ? 7.978 -3.490 1.423 1.00 97.50 81 GLU A O 1
ATOM 624 N N . VAL A 1 82 ? 8.303 -1.563 2.514 1.00 94.81 82 VAL A N 1
ATOM 625 C CA . VAL A 1 82 ? 8.056 -0.729 1.322 1.00 94.81 82 VAL A CA 1
ATOM 626 C C . VAL A 1 82 ? 9.087 -1.015 0.229 1.00 94.81 82 VAL A C 1
ATOM 628 O O . VAL A 1 82 ? 8.742 -1.106 -0.947 1.00 94.81 82 VAL A O 1
ATOM 631 N N . ARG A 1 83 ? 10.366 -1.174 0.594 1.00 92.06 83 ARG A N 1
ATOM 632 C CA . ARG A 1 83 ? 11.417 -1.521 -0.372 1.00 92.06 83 ARG A CA 1
ATOM 633 C C . ARG A 1 83 ? 11.199 -2.911 -0.964 1.00 92.06 83 ARG A C 1
ATOM 635 O O . ARG A 1 83 ? 11.408 -3.087 -2.159 1.00 92.06 83 ARG A O 1
ATOM 642 N N . GLU A 1 84 ? 10.827 -3.881 -0.138 1.00 94.12 84 GLU A N 1
ATOM 643 C CA . GLU A 1 84 ? 10.535 -5.244 -0.576 1.00 94.12 84 GLU A CA 1
ATOM 644 C C . GLU A 1 84 ? 9.372 -5.268 -1.563 1.00 94.12 84 GLU A C 1
ATOM 646 O O . GLU A 1 84 ? 9.532 -5.807 -2.652 1.00 94.12 84 GLU A O 1
ATOM 651 N N . LEU A 1 85 ? 8.277 -4.565 -1.268 1.00 94.00 85 LEU A N 1
ATOM 652 C CA . LEU A 1 85 ? 7.166 -4.452 -2.202 1.00 94.00 85 LEU A CA 1
ATOM 653 C C . LEU A 1 85 ? 7.590 -3.847 -3.544 1.00 94.00 85 LEU A C 1
ATOM 655 O O . LEU A 1 85 ? 7.231 -4.370 -4.594 1.00 94.00 85 LEU A O 1
ATOM 659 N N . LEU A 1 86 ? 8.349 -2.746 -3.529 1.00 91.62 86 LEU A N 1
ATOM 660 C CA . LEU A 1 86 ? 8.828 -2.121 -4.765 1.00 91.62 86 LEU A CA 1
ATOM 661 C C . LEU A 1 86 ? 9.710 -3.082 -5.572 1.00 91.62 86 LEU A C 1
ATOM 663 O O . LEU A 1 86 ? 9.581 -3.140 -6.791 1.00 91.62 86 LEU A O 1
ATOM 667 N N . ASN A 1 87 ? 10.565 -3.866 -4.911 1.00 91.12 87 ASN A N 1
ATOM 668 C CA . ASN A 1 87 ? 11.357 -4.902 -5.574 1.00 91.12 87 ASN A CA 1
ATOM 669 C C . ASN A 1 87 ? 10.468 -5.999 -6.177 1.00 91.12 87 ASN A C 1
ATOM 671 O O . ASN A 1 87 ? 10.688 -6.378 -7.326 1.00 91.12 87 ASN A O 1
ATOM 675 N N . ASN A 1 88 ? 9.452 -6.463 -5.444 1.00 91.75 88 ASN A N 1
ATOM 676 C CA . ASN A 1 88 ? 8.502 -7.483 -5.901 1.00 91.75 88 ASN A CA 1
ATOM 677 C C . ASN A 1 88 ? 7.615 -6.961 -7.047 1.00 91.75 88 ASN A C 1
ATOM 679 O O . ASN A 1 88 ? 7.232 -7.717 -7.936 1.00 91.75 88 ASN A O 1
ATOM 683 N N . ALA A 1 89 ? 7.387 -5.644 -7.116 1.00 90.81 89 ALA A N 1
ATOM 684 C CA . ALA A 1 89 ? 6.789 -4.962 -8.266 1.00 90.81 89 ALA A CA 1
ATOM 685 C C . ALA A 1 89 ? 7.717 -4.896 -9.503 1.00 90.81 89 ALA A C 1
ATOM 687 O O . ALA A 1 89 ? 7.315 -4.385 -10.548 1.00 90.81 89 ALA A O 1
ATOM 688 N N . GLY A 1 90 ? 8.959 -5.384 -9.401 1.00 89.06 90 GLY A N 1
ATOM 689 C CA . GLY A 1 90 ? 9.979 -5.356 -10.455 1.00 89.06 90 GLY A CA 1
ATOM 690 C C . GLY A 1 90 ? 11.010 -4.231 -10.318 1.00 89.06 90 GLY A C 1
ATOM 691 O O . GLY A 1 90 ? 11.832 -4.053 -11.214 1.00 89.06 90 GLY A O 1
ATOM 692 N N . GLY A 1 91 ? 10.974 -3.471 -9.217 1.00 89.25 91 GLY A N 1
ATOM 693 C CA . GLY A 1 91 ? 11.770 -2.268 -8.933 1.00 89.25 91 GLY A CA 1
ATOM 694 C C . GLY A 1 91 ? 13.259 -2.498 -8.651 1.00 89.25 91 GLY A C 1
ATOM 695 O O . GLY A 1 91 ? 13.877 -1.714 -7.934 1.00 89.25 91 GLY A O 1
ATOM 696 N N . SER A 1 92 ? 13.834 -3.604 -9.125 1.00 84.38 92 SER A N 1
ATOM 697 C CA . SER A 1 92 ? 15.139 -4.116 -8.691 1.00 84.38 92 SER A CA 1
ATOM 69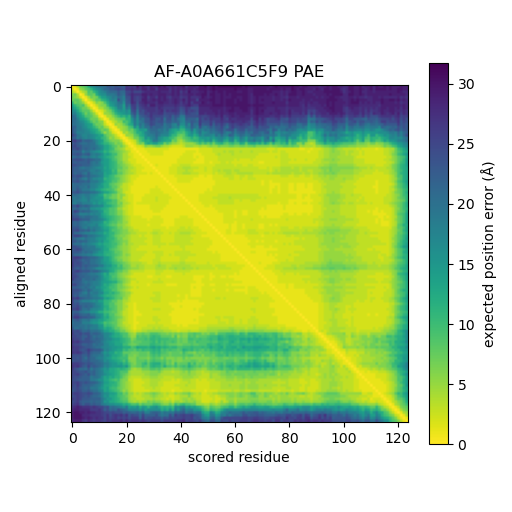8 C C . SER A 1 92 ? 16.315 -3.704 -9.590 1.00 84.38 92 SER A C 1
ATOM 700 O O . SER A 1 92 ? 17.378 -4.330 -9.541 1.00 84.38 92 SER A O 1
ATOM 702 N N . GLY A 1 93 ? 16.140 -2.714 -10.467 1.00 83.00 93 GLY A N 1
ATOM 703 C CA . GLY A 1 93 ? 17.193 -2.269 -11.378 1.00 83.00 93 GLY A CA 1
ATOM 704 C C . GLY A 1 93 ? 18.281 -1.420 -10.700 1.00 83.00 93 GLY A C 1
ATOM 705 O O . GLY A 1 93 ? 18.122 -0.874 -9.608 1.00 83.00 93 GLY A O 1
ATOM 706 N N . VAL A 1 94 ? 19.440 -1.297 -11.357 1.00 82.25 94 VAL A N 1
ATOM 707 C CA . VAL A 1 94 ? 20.528 -0.426 -10.880 1.00 82.25 94 VAL A CA 1
ATOM 708 C C . VAL A 1 94 ? 20.141 1.032 -11.116 1.00 82.25 94 VAL A C 1
ATOM 710 O O . VAL A 1 94 ? 19.894 1.440 -12.252 1.00 82.25 94 VAL A O 1
ATOM 713 N N . TYR A 1 95 ? 20.131 1.849 -10.062 1.00 82.56 95 TYR A N 1
ATOM 714 C CA . TYR A 1 95 ? 19.941 3.291 -10.202 1.00 82.56 95 TYR A CA 1
ATOM 715 C C . TYR A 1 95 ? 21.234 3.966 -10.666 1.00 82.56 95 TYR A C 1
ATOM 717 O O . TYR A 1 95 ? 22.200 4.083 -9.915 1.00 82.56 95 TYR A O 1
ATOM 725 N N . ASN A 1 96 ? 21.246 4.425 -11.916 1.00 87.06 96 ASN A N 1
ATOM 726 C CA . ASN A 1 96 ? 22.367 5.140 -12.535 1.00 87.06 96 ASN A CA 1
ATOM 727 C C . ASN A 1 96 ? 22.072 6.638 -12.756 1.00 87.06 96 ASN A C 1
ATOM 729 O O . ASN A 1 96 ? 22.817 7.312 -13.463 1.00 87.06 96 ASN A O 1
ATOM 733 N N . GLY A 1 97 ? 20.984 7.153 -12.173 1.00 84.81 97 GLY A N 1
ATOM 734 C CA . GLY A 1 97 ? 20.530 8.533 -12.358 1.00 84.81 97 GLY A CA 1
ATOM 735 C C . GLY A 1 97 ? 19.712 8.785 -13.630 1.00 84.81 97 GLY A C 1
ATOM 736 O O . GLY A 1 97 ? 19.243 9.905 -13.815 1.00 84.81 97 GLY A O 1
ATOM 737 N N . ALA A 1 98 ? 19.513 7.782 -14.488 1.00 85.25 98 ALA A N 1
ATOM 738 C CA . ALA A 1 98 ? 18.620 7.851 -15.642 1.00 85.25 98 ALA A CA 1
ATOM 739 C C . ALA A 1 98 ? 17.326 7.061 -15.395 1.00 85.25 98 ALA A C 1
ATOM 741 O O . ALA A 1 98 ? 17.271 6.174 -14.543 1.00 85.25 98 ALA A O 1
ATOM 742 N N . TRP A 1 99 ? 16.287 7.384 -16.168 1.00 85.69 99 TRP A N 1
ATOM 743 C CA . TRP A 1 99 ? 15.046 6.614 -16.176 1.00 85.69 99 TRP A CA 1
ATOM 744 C C . TRP A 1 99 ? 15.294 5.203 -16.722 1.00 85.69 99 TRP A C 1
ATOM 746 O O . TRP A 1 99 ? 15.974 5.036 -17.738 1.00 85.69 99 TRP A O 1
ATOM 756 N N . SER A 1 100 ? 14.692 4.204 -16.083 1.00 83.25 100 SER A N 1
ATOM 757 C CA . SER A 1 100 ? 14.580 2.843 -16.608 1.00 83.25 100 SER A CA 1
ATOM 758 C C . SER A 1 100 ? 13.197 2.265 -16.312 1.00 83.25 100 SER A C 1
ATOM 760 O O . SER A 1 100 ? 12.519 2.692 -15.366 1.00 83.25 100 SER A O 1
ATOM 762 N N . ALA A 1 101 ? 12.782 1.278 -17.107 1.00 82.44 101 ALA A N 1
ATOM 763 C CA . ALA A 1 101 ? 11.524 0.572 -16.879 1.00 82.44 101 ALA A CA 1
ATOM 764 C C . ALA A 1 101 ? 11.546 -0.159 -15.527 1.00 82.44 101 ALA A C 1
ATOM 766 O O . ALA A 1 101 ? 10.551 -0.169 -14.811 1.00 82.44 101 ALA A O 1
ATOM 767 N N . GLU A 1 102 ? 12.712 -0.677 -15.149 1.00 81.62 102 GLU A N 1
ATOM 768 C CA . GLU A 1 102 ? 12.962 -1.439 -13.929 1.00 81.62 102 GLU A CA 1
ATOM 769 C C . GLU A 1 102 ? 13.047 -0.572 -12.664 1.00 81.62 102 GLU A C 1
ATOM 771 O O . GLU A 1 102 ? 12.982 -1.114 -11.572 1.00 81.62 102 GLU A O 1
ATOM 776 N N . ASN A 1 103 ? 13.203 0.754 -12.771 1.00 78.75 103 ASN A N 1
ATOM 777 C CA . ASN A 1 103 ? 13.303 1.639 -11.599 1.00 78.75 103 ASN A CA 1
ATOM 778 C C . ASN A 1 103 ? 12.102 2.578 -11.496 1.00 78.75 103 ASN A C 1
ATOM 780 O O . ASN A 1 103 ? 11.469 2.697 -10.453 1.00 78.75 103 ASN A O 1
ATOM 784 N N . ASN A 1 104 ? 11.808 3.288 -12.584 1.00 76.69 104 ASN A N 1
ATOM 785 C CA . ASN A 1 104 ? 10.759 4.301 -12.629 1.00 76.69 104 ASN A CA 1
ATOM 786 C C . ASN A 1 104 ? 9.475 3.751 -13.251 1.00 76.69 104 ASN A C 1
ATOM 788 O O . ASN A 1 104 ? 8.385 4.185 -12.887 1.00 76.69 104 ASN A O 1
ATOM 792 N N . GLY A 1 105 ? 9.601 2.811 -14.192 1.00 81.81 105 GLY A N 1
ATOM 793 C CA . GLY A 1 105 ? 8.462 2.234 -14.904 1.00 81.81 105 GLY A CA 1
ATOM 794 C C . GLY A 1 105 ? 7.538 1.397 -14.021 1.00 81.81 105 GLY A C 1
ATOM 795 O O . GLY A 1 105 ? 6.356 1.302 -14.329 1.00 81.81 105 GLY A O 1
ATOM 796 N N . VAL A 1 106 ? 8.037 0.857 -12.906 1.00 86.06 106 VAL A N 1
ATOM 797 C CA . VAL A 1 106 ? 7.268 -0.010 -11.993 1.00 86.06 106 VAL A CA 1
ATOM 798 C C . VAL A 1 106 ? 6.219 0.729 -11.165 1.00 86.06 106 VAL A C 1
ATOM 800 O O . VAL A 1 106 ? 5.275 0.117 -10.678 1.00 86.06 106 VAL A O 1
ATOM 803 N N . VAL A 1 107 ? 6.348 2.051 -11.016 1.00 82.88 107 VAL A N 1
ATOM 804 C CA . VAL A 1 107 ? 5.436 2.838 -10.172 1.00 82.88 107 VAL A CA 1
ATOM 805 C C . VAL A 1 107 ? 4.047 2.947 -10.796 1.00 82.88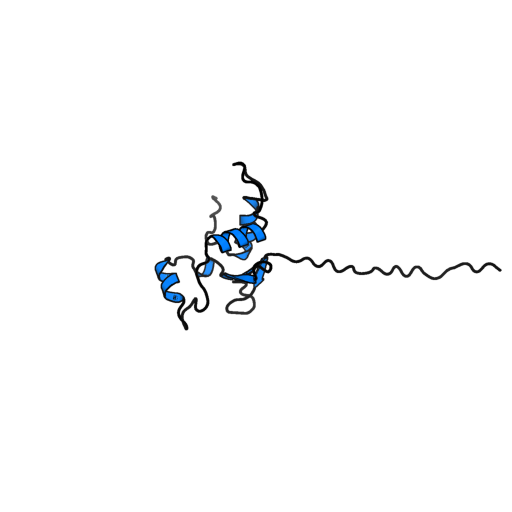 107 VAL A C 1
ATOM 807 O O . VAL A 1 107 ? 3.064 2.866 -10.074 1.00 82.88 107 VAL A O 1
ATOM 810 N N . ILE A 1 108 ? 3.942 3.090 -12.119 1.00 84.38 108 ILE A N 1
ATOM 811 C CA . ILE A 1 108 ? 2.643 3.199 -12.804 1.00 84.38 108 ILE A CA 1
ATOM 812 C C . ILE A 1 108 ? 1.765 1.952 -12.594 1.00 84.38 108 ILE A C 1
ATOM 814 O O . ILE A 1 108 ? 0.671 2.106 -12.057 1.00 84.38 108 ILE A O 1
ATOM 818 N N . PRO A 1 109 ? 2.217 0.723 -12.921 1.00 87.25 109 PRO A N 1
ATOM 819 C CA . PRO A 1 109 ? 1.406 -0.468 -12.680 1.00 87.25 109 PRO A CA 1
ATOM 820 C C . PRO A 1 109 ? 1.174 -0.729 -11.187 1.00 87.25 109 PRO A C 1
ATOM 822 O O . PRO A 1 109 ? 0.151 -1.304 -10.828 1.00 87.25 109 PRO A O 1
ATOM 825 N N . LEU A 1 110 ? 2.082 -0.297 -10.302 1.00 89.50 110 LEU A N 1
ATOM 826 C CA . LEU A 1 110 ? 1.847 -0.378 -8.861 1.00 89.50 110 LEU A CA 1
ATOM 827 C C . LEU A 1 110 ? 0.726 0.573 -8.415 1.00 89.50 110 LEU A C 1
ATOM 829 O O . LEU A 1 110 ? -0.108 0.172 -7.611 1.00 89.50 110 LEU A O 1
ATOM 833 N N . LEU A 1 111 ? 0.663 1.799 -8.944 1.00 88.44 111 LEU A N 1
ATOM 834 C CA . LEU A 1 111 ? -0.417 2.752 -8.653 1.00 88.44 111 LEU A CA 1
ATOM 835 C C . LEU A 1 111 ? -1.781 2.269 -9.160 1.00 88.44 111 LEU A C 1
ATOM 837 O O . LEU A 1 111 ? -2.787 2.537 -8.512 1.00 88.44 111 LEU A O 1
ATOM 841 N N . ASP A 1 112 ? -1.825 1.512 -10.256 1.00 90.38 112 ASP A N 1
ATOM 842 C CA . ASP A 1 112 ? -3.067 0.884 -10.730 1.00 90.38 112 ASP A CA 1
ATOM 843 C C . ASP A 1 112 ? -3.610 -0.176 -9.751 1.00 90.38 112 ASP A C 1
ATOM 845 O O . ASP A 1 112 ? -4.795 -0.499 -9.796 1.00 90.38 112 ASP A O 1
ATOM 849 N N . LEU A 1 113 ? -2.759 -0.703 -8.860 1.00 92.44 113 LEU A N 1
ATOM 850 C CA . LEU A 1 113 ? -3.148 -1.626 -7.789 1.00 92.44 113 LEU A CA 1
ATOM 851 C C . LEU A 1 113 ? -3.373 -0.911 -6.449 1.00 92.44 113 LEU A C 1
ATOM 853 O O . LEU A 1 113 ? -4.276 -1.271 -5.708 1.00 92.44 113 LEU A O 1
ATOM 857 N N . TRP A 1 114 ? -2.526 0.064 -6.119 1.00 89.06 114 TRP A N 1
ATOM 858 C CA . TRP A 1 114 ? -2.530 0.789 -4.843 1.00 89.06 114 TRP A CA 1
ATOM 859 C C . TRP A 1 114 ? -3.452 2.000 -4.788 1.00 89.06 114 TRP A C 1
ATOM 861 O O . TRP A 1 114 ? -3.594 2.586 -3.716 1.00 89.06 114 TRP A O 1
ATOM 871 N N . GLY A 1 115 ? -4.011 2.402 -5.922 1.00 90.69 115 GLY A N 1
ATOM 872 C CA . GLY A 1 115 ? -4.910 3.533 -6.020 1.00 90.69 115 GLY A CA 1
ATOM 873 C C . GLY A 1 115 ? -4.196 4.847 -6.333 1.00 90.69 115 GLY A C 1
ATOM 874 O O . GLY A 1 115 ? -3.188 5.236 -5.734 1.00 90.69 115 GLY A O 1
ATOM 875 N N . HIS A 1 116 ? -4.774 5.579 -7.284 1.00 90.44 116 HIS A N 1
ATOM 876 C CA . HIS A 1 116 ? -4.330 6.915 -7.668 1.00 90.44 116 HIS A CA 1
ATOM 877 C C . HIS A 1 116 ? -4.950 7.955 -6.729 1.00 90.44 116 HIS A C 1
ATOM 879 O O . HIS A 1 116 ? -6.142 8.246 -6.805 1.00 90.44 116 HIS A O 1
ATOM 885 N N . THR A 1 117 ? -4.141 8.549 -5.850 1.00 88.19 117 THR A N 1
ATOM 886 C CA . THR A 1 117 ? -4.603 9.562 -4.876 1.00 88.19 117 THR A CA 1
ATOM 887 C C . THR A 1 117 ? -4.736 10.967 -5.464 1.00 88.19 117 THR A C 1
ATOM 889 O O . THR A 1 117 ? -5.303 11.861 -4.835 1.00 88.19 117 THR A O 1
ATOM 892 N N . LEU A 1 118 ? -4.233 11.171 -6.682 1.00 81.12 118 LEU A N 1
ATOM 893 C CA . LEU A 1 118 ? -4.382 12.393 -7.458 1.00 81.12 118 LEU A CA 1
ATOM 894 C C . LEU A 1 118 ? -4.758 12.017 -8.889 1.00 81.12 118 LEU A C 1
ATOM 896 O O . LEU A 1 118 ? -4.055 11.255 -9.546 1.00 81.12 118 LEU A O 1
ATOM 900 N N . THR A 1 119 ? -5.832 12.606 -9.400 1.00 70.31 119 THR A N 1
ATOM 901 C CA . THR A 1 119 ? -6.074 12.669 -10.841 1.00 70.31 119 THR A CA 1
ATOM 902 C C . THR A 1 119 ? -5.306 13.856 -11.400 1.00 70.31 119 THR A C 1
ATOM 904 O O . THR A 1 119 ? -5.575 14.996 -11.014 1.00 70.31 119 THR A O 1
ATOM 907 N N . TYR A 1 120 ? -4.365 13.612 -12.311 1.00 61.53 120 TYR A N 1
ATOM 908 C CA . TYR A 1 120 ? -3.806 14.692 -13.118 1.00 61.53 120 TYR A CA 1
ATOM 909 C C . TYR A 1 120 ? -4.945 15.276 -13.956 1.00 61.53 120 TYR A C 1
ATOM 911 O O . TYR A 1 120 ? -5.543 14.572 -14.766 1.00 61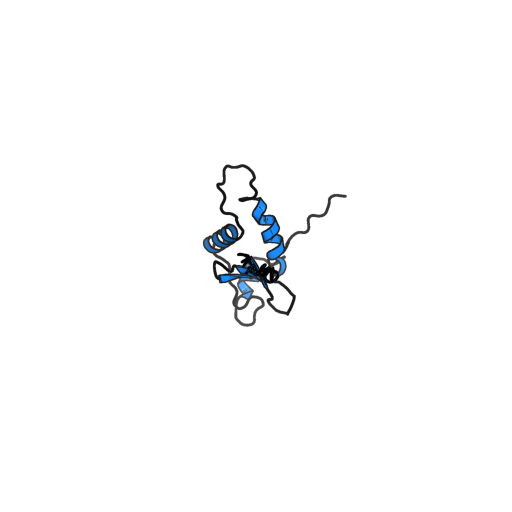.53 120 TYR A O 1
ATOM 919 N N . ALA A 1 121 ? -5.287 16.544 -13.723 1.00 56.94 121 ALA A N 1
ATOM 920 C CA . ALA A 1 121 ? -6.147 17.259 -14.650 1.00 56.94 121 ALA A CA 1
ATOM 921 C C . ALA A 1 121 ? -5.391 17.339 -15.980 1.00 56.94 121 ALA A C 1
ATOM 923 O O . ALA A 1 121 ? -4.277 17.860 -16.016 1.00 56.94 121 ALA A O 1
ATOM 924 N N . GLU A 1 122 ? -5.963 16.786 -17.049 1.00 51.62 122 GLU A N 1
ATOM 925 C CA . GLU A 1 122 ? -5.472 17.055 -18.397 1.00 51.62 122 GLU A CA 1
ATOM 926 C C . GLU A 1 122 ? -5.544 18.576 -18.593 1.00 51.62 122 GLU A C 1
ATOM 928 O O . GLU A 1 122 ? -6.623 19.165 -18.498 1.00 51.62 122 GLU A O 1
ATOM 933 N N . GLU A 1 123 ? -4.394 19.235 -18.763 1.00 49.72 123 GLU A N 1
ATOM 934 C CA . GLU A 1 123 ? -4.382 20.633 -19.189 1.00 49.72 123 GLU A CA 1
ATOM 935 C C . GLU A 1 123 ? -5.040 20.686 -20.575 1.00 49.72 123 GLU A C 1
ATOM 937 O O . GLU A 1 123 ? -4.513 20.128 -21.539 1.00 49.72 123 GLU A O 1
ATOM 942 N N . VAL A 1 124 ? -6.238 21.277 -20.622 1.00 52.00 124 VAL A N 1
ATOM 943 C CA . VAL A 1 124 ? -7.048 21.485 -21.835 1.00 52.00 124 VAL A CA 1
ATOM 944 C C . VAL A 1 124 ? -6.417 22.548 -22.725 1.00 52.00 124 VAL A C 1
ATOM 946 O O . VAL A 1 124 ? -6.014 23.600 -22.176 1.00 52.00 124 VAL A O 1
#

Solvent-accessible surface area (backbone atoms only — not comparable to full-atom values): 7961 Å² total; per-residue (Å²): 142,81,90,76,86,82,80,82,84,78,77,76,78,72,80,74,78,76,84,82,78,66,45,63,45,69,37,60,70,92,46,94,83,64,41,41,20,29,36,32,67,80,84,66,48,76,38,74,23,47,51,84,52,60,94,56,50,74,67,59,56,66,72,22,36,48,86,92,37,93,38,42,88,55,76,84,79,51,74,65,56,53,50,49,51,43,38,60,58,49,35,69,50,85,85,78,89,66,89,40,62,36,59,59,49,31,52,59,68,47,33,76,40,33,43,72,76,67,81,81,76,78,87,124

Foldseek 3Di:
DDDDPPDDPPPPPPPPDDPPDQQWDFDDDPDPPPSQWIQGPVVRDIDGACLVCQPHDPVRVVVQCDPPGPNPPDDDDDPVVVVVVLVSLQCPDDCPPDDDCSNPVSVVVVCVNRDDSDDDDDPD

Secondary structure (DSSP, 8-state):
----------------------SEEEE-SSSTT---EEEETTT--EEE-GGGGTT--HHHHHTT-STTSTTTT--PPPHHHHHHHHHHTT--S---SS--IIIIITHHHHHHHH--SS------

pLDDT: mean 85.33, std 15.43, range [48.03, 98.19]

Mean predicted aligned error: 9.19 Å

Sequence (124 aa):
MRKSVIGMLFICLAVVSFNTSAALVSTNWKTVGDNLITRDTDSGLEWLDLTETTGLSYNDVSSKFSEGEQFAGWSYASITEVRELLNNAGGSGVYNGAWSAENNGVVIPLLDLWGHTLTYAEEV